Protein AF-A0A7Y2NPI6-F1 (afdb_monomer)

Foldseek 3Di:
DKKKFFDPVLQVVVVVVCVVPVLDQDPQKAWPDWDADPVSGITDTDIGGNDPVSVVVSCVVCVVTMDIDDDDDDDPVRVCVVVVD

Nearest PDB structures (foldseek):
  5hl8-assembly1_D  TM=6.145E-01  e=1.977E-01  Klebsiella pneumoniae subsp. pneumoniae NTUH-K2044
  6fxd-assembly1_B-2  TM=4.333E-01  e=2.251E-01  Pseudomonas fluorescens
  3c1n-assembly3_D  TM=5.591E-01  e=6.363E-01  Methanocaldococcus jannaschii
  6fxd-assembly1_A-2  TM=3.712E-01  e=2.735E-01  Pseudomonas fluorescens
  3c1n-assembly2_B  TM=5.452E-01  e=1.300E+00  Methanocaldococcus jannaschii

Radius of gyration: 14.33 Å; Cα contacts (8 Å, |Δi|>4): 103; chains: 1; bounding box: 32×28×39 Å

Solvent-accessible surface area (backbone atoms only — not comparable to full-atom values): 4956 Å² total; per-residue (Å²): 58,39,36,39,36,42,56,78,90,36,42,67,61,52,53,50,53,34,73,75,56,68,73,64,66,47,82,56,36,49,73,77,46,74,50,73,42,93,83,72,41,38,36,40,32,40,52,52,50,81,40,72,64,38,51,47,55,45,51,58,80,40,52,91,56,37,51,78,49,79,46,91,76,69,57,74,68,54,47,50,58,63,76,73,105

Sequence (85 aa):
MVVYSFRPEHREAVLARFRETGGVPPEGVRQVGRWHGAGLNRGFALAEADSPEAAAKWCHRWADLISFEVVPVFDDEGLKKVISS

Secondary structure (DSSP, 8-state):
-EEEE--GGGHHHHHHHHHHHTT---TTEEEEEEEE-TTSSEEEEEEEESSHHHHHHHHHTTTTT-EEEE-----HHHHHHHHT-

Structure (mmCIF, N/CA/C/O backbone):
data_AF-A0A7Y2NPI6-F1
#
_entry.id   AF-A0A7Y2NPI6-F1
#
loop_
_atom_site.group_PDB
_atom_site.id
_atom_site.type_symbol
_atom_site.label_atom_id
_atom_site.label_alt_id
_atom_site.label_comp_id
_atom_site.label_asym_id
_atom_site.label_entity_id
_atom_site.label_seq_id
_atom_site.pdbx_PDB_ins_code
_atom_site.Cartn_x
_atom_site.Cartn_y
_atom_site.Cartn_z
_atom_site.occupancy
_atom_site.B_iso_or_equiv
_atom_site.auth_seq_id
_atom_site.auth_comp_id
_atom_site.auth_asym_id
_atom_site.auth_atom_id
_atom_site.pdbx_PDB_model_num
ATOM 1 N N . MET A 1 1 ? -5.324 5.185 4.747 1.00 96.62 1 MET A N 1
ATOM 2 C CA . MET A 1 1 ? -4.880 5.519 3.376 1.00 96.62 1 MET A CA 1
ATOM 3 C C . MET A 1 1 ? -3.459 5.014 3.174 1.00 96.62 1 MET A C 1
ATOM 5 O O . MET A 1 1 ? -2.630 5.214 4.048 1.00 96.62 1 MET A O 1
ATOM 9 N N . VAL A 1 2 ? -3.186 4.351 2.052 1.00 97.12 2 VAL A N 1
ATOM 10 C CA . VAL A 1 2 ? -1.854 3.855 1.677 1.00 97.12 2 VAL A CA 1
ATOM 11 C C . VAL A 1 2 ? -1.446 4.542 0.383 1.00 97.12 2 VAL A C 1
ATOM 13 O O . VAL A 1 2 ? -1.999 4.240 -0.673 1.00 97.12 2 VAL A O 1
ATOM 16 N N . VAL A 1 3 ? -0.509 5.479 0.451 1.00 98.06 3 VAL A N 1
ATOM 17 C CA . VAL A 1 3 ? 0.102 6.095 -0.731 1.00 98.06 3 VAL A CA 1
ATOM 18 C C . VAL A 1 3 ? 1.305 5.250 -1.119 1.00 98.06 3 VAL A C 1
ATOM 20 O O . VAL A 1 3 ? 2.069 4.813 -0.260 1.00 98.06 3 VAL A O 1
ATOM 23 N N . TYR A 1 4 ? 1.466 4.995 -2.411 1.00 97.81 4 TYR A N 1
ATOM 24 C CA . TYR A 1 4 ? 2.574 4.205 -2.923 1.00 97.81 4 TYR A CA 1
ATOM 25 C C . TYR A 1 4 ? 3.263 4.907 -4.084 1.00 97.81 4 TYR A C 1
ATOM 27 O O . TYR A 1 4 ? 2.635 5.609 -4.882 1.00 97.81 4 TYR A O 1
ATOM 35 N N . SER A 1 5 ? 4.567 4.684 -4.200 1.00 98.12 5 SER A N 1
ATOM 36 C CA . SER A 1 5 ? 5.368 5.115 -5.341 1.00 98.12 5 SER A CA 1
ATOM 37 C C . SER A 1 5 ? 6.528 4.158 -5.578 1.00 98.12 5 SER A C 1
ATOM 39 O O . SER A 1 5 ? 6.966 3.459 -4.669 1.00 98.12 5 SER A O 1
ATOM 41 N N . PHE A 1 6 ? 7.017 4.099 -6.808 1.00 97.75 6 PHE A N 1
ATOM 42 C CA . PHE A 1 6 ? 8.184 3.301 -7.159 1.00 97.75 6 PHE A CA 1
ATOM 43 C C . PHE A 1 6 ? 9.010 4.016 -8.220 1.00 97.75 6 PHE A C 1
ATOM 45 O O . PHE A 1 6 ? 8.497 4.807 -9.017 1.00 97.75 6 PHE A O 1
ATOM 52 N N . ARG A 1 7 ? 10.315 3.749 -8.209 1.00 96.50 7 ARG A N 1
ATOM 53 C CA . ARG A 1 7 ? 11.247 4.343 -9.169 1.00 96.50 7 ARG A CA 1
ATOM 54 C C . ARG A 1 7 ? 11.094 3.699 -10.555 1.00 96.50 7 ARG A C 1
ATOM 56 O O . ARG A 1 7 ? 10.672 2.540 -10.628 1.00 96.50 7 ARG A O 1
ATOM 63 N N . PRO A 1 8 ? 11.448 4.405 -11.647 1.00 95.44 8 PRO A N 1
ATOM 64 C CA . PRO A 1 8 ? 11.348 3.874 -13.008 1.00 95.44 8 PRO A CA 1
ATOM 65 C C . PRO A 1 8 ? 12.028 2.513 -13.189 1.00 95.44 8 PRO A C 1
ATOM 67 O O . PRO A 1 8 ? 11.478 1.645 -13.864 1.00 95.44 8 PRO A O 1
ATOM 70 N N . GLU A 1 9 ? 13.160 2.288 -12.522 1.00 96.88 9 GLU A N 1
ATOM 71 C CA . GLU A 1 9 ? 13.915 1.028 -12.587 1.00 96.88 9 GLU A CA 1
ATOM 72 C C . GLU A 1 9 ? 13.114 -0.186 -12.078 1.00 96.88 9 GLU A C 1
ATOM 74 O O . GLU A 1 9 ? 13.343 -1.309 -12.520 1.00 96.88 9 GLU A O 1
ATOM 79 N N . HIS A 1 10 ? 12.144 0.021 -11.180 1.00 96.81 10 HIS A N 1
ATOM 80 C CA . HIS A 1 10 ? 11.283 -1.043 -10.649 1.00 96.81 10 HIS A CA 1
ATOM 81 C C . HIS A 1 10 ? 9.976 -1.213 -11.438 1.00 96.81 10 HIS A C 1
ATOM 83 O O . HIS A 1 10 ? 9.222 -2.149 -11.167 1.00 96.81 10 HIS A O 1
ATOM 89 N N . ARG A 1 11 ? 9.693 -0.346 -12.423 1.00 95.00 11 ARG A N 1
ATOM 90 C CA . ARG A 1 11 ? 8.397 -0.283 -13.117 1.00 95.00 11 ARG A CA 1
ATOM 91 C C . ARG A 1 11 ? 7.967 -1.626 -13.695 1.00 95.00 11 ARG A C 1
ATOM 93 O O . ARG A 1 11 ? 6.865 -2.080 -13.403 1.00 95.00 11 ARG A O 1
ATOM 100 N N . GLU A 1 12 ? 8.812 -2.263 -14.501 1.00 96.25 12 GLU A N 1
ATOM 101 C CA . GLU A 1 12 ? 8.430 -3.518 -15.159 1.00 96.25 12 GLU A CA 1
ATOM 102 C C . GLU A 1 12 ? 8.194 -4.643 -14.151 1.00 96.25 12 GLU A C 1
ATOM 104 O O . GLU A 1 12 ? 7.218 -5.379 -14.284 1.00 96.25 12 GLU A O 1
ATOM 109 N N . ALA A 1 13 ? 9.011 -4.725 -13.097 1.00 97.81 13 ALA A N 1
ATOM 110 C CA . ALA A 1 13 ? 8.839 -5.709 -12.031 1.00 97.81 13 ALA A CA 1
ATOM 111 C C . ALA A 1 13 ? 7.522 -5.497 -11.264 1.00 97.81 13 ALA A C 1
ATOM 113 O O . ALA A 1 13 ? 6.786 -6.455 -11.017 1.00 97.81 13 ALA A O 1
ATOM 114 N N . VAL A 1 14 ? 7.183 -4.242 -10.943 1.00 97.38 14 VAL A N 1
ATOM 115 C CA . VAL A 1 14 ? 5.913 -3.892 -10.289 1.00 97.38 14 VAL A CA 1
ATOM 116 C C . VAL A 1 14 ? 4.727 -4.246 -11.181 1.00 97.38 14 VAL A C 1
ATOM 118 O O . VAL A 1 14 ? 3.792 -4.901 -10.725 1.00 97.38 14 VAL A O 1
ATOM 121 N N . LEU A 1 15 ? 4.759 -3.846 -12.455 1.00 95.50 15 LEU A N 1
ATOM 122 C CA . LEU A 1 15 ? 3.671 -4.114 -13.394 1.00 95.50 15 LEU A CA 1
ATOM 123 C C . LEU A 1 15 ? 3.506 -5.613 -13.668 1.00 95.50 15 LEU A C 1
ATOM 125 O O . LEU A 1 15 ? 2.374 -6.081 -13.770 1.00 95.50 15 LEU A O 1
ATOM 129 N N . ALA A 1 16 ? 4.598 -6.374 -13.764 1.00 97.31 16 ALA A N 1
ATOM 130 C CA . ALA A 1 16 ? 4.551 -7.826 -13.912 1.00 97.31 16 ALA A CA 1
ATOM 131 C C . ALA A 1 16 ? 3.884 -8.488 -12.698 1.00 97.31 16 ALA A C 1
ATOM 133 O O . ALA A 1 16 ? 2.870 -9.167 -12.860 1.00 97.31 16 ALA A O 1
ATOM 134 N N . ARG A 1 17 ? 4.365 -8.193 -11.481 1.00 97.62 17 ARG A N 1
ATOM 135 C CA . ARG A 1 17 ? 3.769 -8.721 -10.243 1.00 97.62 17 ARG A CA 1
ATOM 136 C C . ARG A 1 17 ? 2.310 -8.296 -10.095 1.00 97.62 17 ARG A C 1
ATOM 138 O O . ARG A 1 17 ? 1.492 -9.056 -9.586 1.00 97.62 17 ARG A O 1
ATOM 145 N N . PHE A 1 18 ? 1.953 -7.092 -10.542 1.00 95.75 18 PHE A N 1
ATOM 146 C CA . PHE A 1 18 ? 0.576 -6.610 -10.484 1.00 95.75 18 PHE A CA 1
ATOM 147 C C . PHE A 1 18 ? -0.344 -7.363 -11.443 1.00 95.75 18 PHE A C 1
ATOM 149 O O . PHE A 1 18 ? -1.445 -7.731 -11.046 1.00 95.75 18 PHE A O 1
ATOM 156 N N . ARG A 1 19 ? 0.100 -7.633 -12.676 1.00 96.38 19 ARG A N 1
ATOM 157 C CA . ARG A 1 19 ? -0.660 -8.449 -13.638 1.00 96.38 19 ARG A CA 1
ATOM 158 C C . ARG A 1 19 ? -0.898 -9.867 -13.121 1.00 96.38 19 ARG A C 1
ATOM 160 O O . ARG A 1 19 ? -1.962 -10.417 -13.367 1.00 96.38 19 ARG A O 1
ATOM 167 N N . GLU A 1 20 ? 0.070 -10.427 -12.402 1.00 97.38 20 GLU A N 1
ATOM 168 C CA . GLU A 1 20 ? -0.013 -11.778 -11.840 1.00 97.38 20 GLU A CA 1
ATOM 169 C C . GLU A 1 20 ? -0.885 -11.847 -10.575 1.00 97.38 20 GLU A C 1
ATOM 171 O O . GLU A 1 20 ? -1.744 -12.713 -10.453 1.00 97.38 20 GLU A O 1
ATOM 176 N N . THR A 1 21 ? -0.683 -10.927 -9.628 1.00 94.81 21 THR A N 1
ATOM 177 C CA . THR A 1 21 ? -1.272 -11.012 -8.274 1.00 94.81 21 THR A CA 1
ATOM 178 C C . THR A 1 21 ? -2.476 -10.091 -8.054 1.00 94.81 21 THR A C 1
ATOM 180 O O . THR A 1 21 ? -3.134 -10.152 -7.013 1.00 94.81 21 THR A O 1
ATOM 183 N N . GLY A 1 22 ? -2.722 -9.151 -8.969 1.00 92.75 22 GLY A N 1
ATOM 184 C CA . GLY A 1 22 ? -3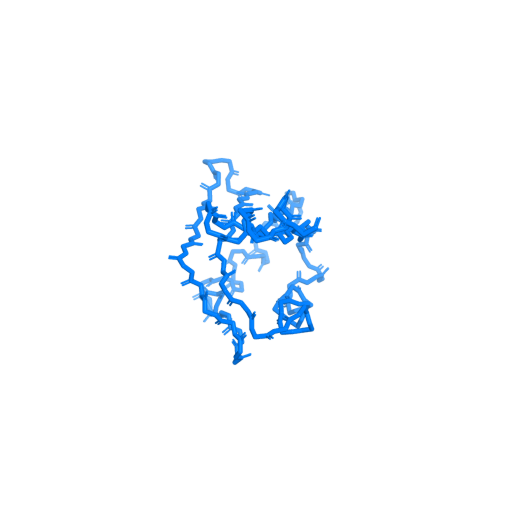.757 -8.117 -8.862 1.00 92.75 22 GLY A CA 1
ATOM 185 C C . GLY A 1 22 ? -3.557 -7.098 -7.730 1.00 92.75 22 GLY A C 1
ATOM 186 O O . GLY A 1 22 ? -4.402 -6.219 -7.531 1.00 92.75 22 GLY A O 1
ATOM 187 N N . GLY A 1 23 ? -2.478 -7.197 -6.942 1.00 90.50 23 GLY A N 1
ATOM 188 C CA . GLY A 1 23 ? -2.322 -6.379 -5.735 1.00 90.50 23 GLY A CA 1
ATOM 189 C C . GLY A 1 23 ? -3.410 -6.636 -4.684 1.00 90.50 23 GLY A C 1
ATOM 190 O O . GLY A 1 23 ? -3.738 -5.728 -3.922 1.00 90.50 23 GLY A O 1
ATOM 191 N N . VAL A 1 24 ? -3.958 -7.855 -4.678 1.00 91.00 24 VAL A N 1
ATOM 192 C CA . VAL A 1 24 ? -4.735 -8.509 -3.611 1.00 91.00 24 VAL A CA 1
ATOM 193 C C . VAL A 1 24 ? -4.489 -8.041 -2.168 1.00 91.00 24 VAL A C 1
ATOM 195 O O . VAL A 1 24 ? -3.458 -8.490 -1.676 1.00 91.00 24 VAL A O 1
ATOM 198 N N . PRO A 1 25 ? -5.257 -7.200 -1.440 1.00 91.94 25 PRO A N 1
ATOM 199 C CA . PRO A 1 25 ? -5.053 -7.038 0.013 1.00 91.94 25 PRO A CA 1
ATOM 200 C C . PRO A 1 25 ? -5.079 -8.388 0.767 1.00 91.94 25 PRO A C 1
ATOM 202 O O . PRO A 1 25 ? -5.704 -9.335 0.292 1.00 91.94 25 PRO A O 1
ATOM 205 N N . PRO A 1 26 ? -4.338 -8.534 1.883 1.00 92.50 26 PRO A N 1
ATOM 206 C CA . PRO A 1 26 ? -4.352 -9.762 2.675 1.00 92.50 26 PRO A CA 1
ATOM 207 C C . PRO A 1 26 ? -5.641 -9.856 3.507 1.00 92.50 26 PRO A C 1
ATOM 209 O O . PRO A 1 26 ? -6.421 -8.906 3.566 1.00 92.50 26 PRO A O 1
ATOM 212 N N . GLU A 1 27 ? -5.841 -10.985 4.189 1.00 93.31 27 GLU A N 1
ATOM 213 C CA . GLU A 1 27 ? -6.886 -11.108 5.212 1.00 93.31 27 GLU A CA 1
ATOM 214 C C . GLU A 1 27 ? -6.760 -9.994 6.267 1.00 93.31 27 GLU A C 1
ATOM 216 O O . GLU A 1 27 ? -5.654 -9.565 6.611 1.00 93.31 27 GLU A O 1
ATOM 221 N N . GLY A 1 28 ? -7.906 -9.499 6.735 1.00 94.88 28 GLY A N 1
ATOM 222 C CA . GLY A 1 28 ? -7.991 -8.367 7.658 1.00 94.88 28 GLY A CA 1
ATOM 223 C C . GLY A 1 28 ? -7.749 -7.000 7.015 1.00 94.88 28 GLY A C 1
ATOM 224 O O . GLY A 1 28 ? -7.591 -6.008 7.723 1.00 94.88 28 GLY A O 1
ATOM 225 N N . VAL A 1 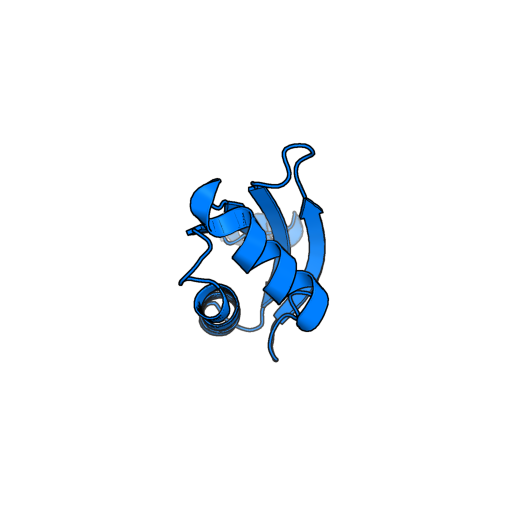29 ? -7.705 -6.924 5.677 1.00 96.88 29 VAL A N 1
ATOM 226 C CA . VAL A 1 29 ? -7.688 -5.661 4.930 1.00 96.88 29 VAL A CA 1
ATOM 227 C C . VAL A 1 29 ? -8.744 -5.684 3.829 1.00 96.88 29 VAL A C 1
ATOM 229 O O . VAL A 1 29 ? -8.679 -6.467 2.882 1.00 96.88 29 VAL A O 1
ATOM 232 N N . ARG A 1 30 ? -9.690 -4.751 3.900 1.00 97.06 30 ARG A N 1
ATOM 233 C CA . ARG A 1 30 ? -10.701 -4.518 2.872 1.00 97.06 30 ARG A CA 1
ATOM 234 C C . ARG A 1 30 ? -10.365 -3.256 2.089 1.00 97.06 30 ARG A C 1
ATOM 236 O O . ARG A 1 30 ? -10.486 -2.141 2.590 1.00 97.06 30 ARG A O 1
ATOM 243 N N . GLN A 1 31 ? -9.979 -3.412 0.825 1.00 95.94 31 GLN A N 1
ATOM 244 C CA . GLN A 1 31 ? -9.766 -2.265 -0.058 1.00 95.94 31 GLN A CA 1
ATOM 245 C C . GLN A 1 31 ? -11.113 -1.615 -0.416 1.00 95.94 31 GLN A C 1
ATOM 247 O O . GLN A 1 31 ? -11.969 -2.252 -1.024 1.00 95.94 31 GLN A O 1
ATOM 252 N N . VAL A 1 32 ? -11.273 -0.336 -0.073 1.00 96.75 32 VAL A N 1
ATOM 253 C CA . VAL A 1 32 ? -12.417 0.503 -0.469 1.00 96.75 32 VAL A CA 1
ATOM 254 C C . VAL A 1 32 ? -12.257 0.945 -1.922 1.00 96.75 32 VAL A C 1
ATOM 256 O O . VAL A 1 32 ? -13.196 0.895 -2.708 1.00 96.75 32 VAL A O 1
ATOM 259 N N . GLY A 1 33 ? -11.039 1.335 -2.298 1.00 96.50 33 GLY A N 1
ATOM 260 C CA . GLY A 1 33 ? -10.707 1.726 -3.661 1.00 96.50 33 GLY A CA 1
ATOM 261 C C . GLY A 1 33 ? -9.210 1.923 -3.853 1.00 96.50 33 GLY A C 1
ATOM 262 O O . GLY A 1 33 ? -8.450 2.037 -2.888 1.00 96.50 33 GLY A O 1
ATOM 263 N N . ARG A 1 34 ? -8.775 1.944 -5.114 1.00 97.38 34 ARG A N 1
ATOM 264 C CA . ARG A 1 34 ? -7.378 2.164 -5.491 1.00 97.38 34 ARG A CA 1
ATOM 265 C C . ARG A 1 34 ? -7.305 2.967 -6.776 1.00 97.38 34 ARG A C 1
ATOM 267 O O . ARG A 1 34 ? -7.975 2.643 -7.752 1.00 97.38 34 ARG A O 1
ATOM 274 N N . TRP A 1 35 ? -6.452 3.981 -6.769 1.00 97.81 35 TRP A N 1
ATOM 275 C CA . TRP A 1 35 ? -6.248 4.889 -7.886 1.00 97.81 35 TRP A CA 1
ATOM 276 C C . TRP A 1 35 ? -4.770 4.932 -8.241 1.00 97.81 35 TRP A C 1
ATOM 278 O O . TRP A 1 35 ? -3.900 4.957 -7.366 1.00 97.81 35 TRP A O 1
ATOM 288 N N . HIS A 1 36 ? -4.501 4.940 -9.540 1.00 96.50 36 HIS A N 1
ATOM 289 C CA . HIS A 1 36 ? -3.166 5.024 -10.109 1.00 96.50 36 HIS A CA 1
ATOM 290 C C . HIS A 1 36 ? -3.009 6.405 -10.744 1.00 96.50 36 HIS A C 1
ATOM 292 O O . HIS A 1 36 ? -3.892 6.865 -11.467 1.00 96.50 36 HIS A O 1
ATOM 298 N N . GLY A 1 37 ? -1.896 7.083 -10.474 1.00 95.75 37 GLY A N 1
ATOM 299 C CA . GLY A 1 37 ? -1.558 8.306 -11.191 1.00 95.75 37 GLY A CA 1
ATOM 300 C C . GLY A 1 37 ? -1.315 8.005 -12.670 1.00 95.75 37 GLY A C 1
ATOM 301 O O . GLY A 1 37 ? -0.784 6.947 -13.008 1.00 95.75 37 GLY A O 1
ATOM 302 N N . ALA A 1 38 ? -1.641 8.951 -13.552 1.00 94.56 38 ALA A N 1
ATOM 303 C CA . ALA A 1 38 ? -1.471 8.784 -15.000 1.00 94.56 38 ALA A CA 1
ATOM 304 C C . ALA A 1 38 ? -0.010 8.521 -15.424 1.00 94.56 38 ALA A C 1
ATOM 306 O O . ALA A 1 38 ? 0.231 7.895 -16.449 1.00 94.56 38 ALA A O 1
ATOM 307 N N . GLY A 1 39 ? 0.966 8.940 -14.608 1.00 90.75 39 GLY A N 1
ATOM 308 C CA . GLY A 1 39 ? 2.389 8.630 -14.800 1.00 90.75 39 GLY A CA 1
ATOM 309 C C . GLY A 1 39 ? 2.785 7.179 -14.483 1.00 90.75 39 GLY A C 1
ATOM 310 O O . GLY A 1 39 ? 3.938 6.814 -14.687 1.00 90.75 39 GLY A O 1
ATOM 311 N N . LEU A 1 40 ? 1.857 6.350 -13.985 1.00 91.19 40 LEU A N 1
ATOM 312 C CA . LEU A 1 40 ? 2.042 4.920 -13.695 1.00 91.19 40 LEU A CA 1
ATOM 313 C C . LEU A 1 40 ? 3.235 4.590 -12.779 1.00 91.19 40 LEU A C 1
ATOM 315 O O . LEU A 1 40 ? 3.806 3.508 -12.879 1.00 91.19 40 LEU A O 1
ATOM 319 N N . ASN A 1 41 ? 3.609 5.506 -11.887 1.00 95.06 41 ASN A N 1
ATOM 320 C CA . ASN A 1 41 ? 4.707 5.341 -10.924 1.00 95.06 41 ASN A CA 1
ATOM 321 C C . ASN A 1 41 ? 4.317 5.695 -9.479 1.00 95.06 41 ASN A C 1
ATOM 323 O O . ASN A 1 41 ? 5.140 5.614 -8.569 1.00 95.06 41 ASN A O 1
ATOM 327 N N . ARG A 1 42 ? 3.069 6.122 -9.266 1.00 97.25 42 ARG A N 1
ATOM 328 C CA . ARG A 1 42 ? 2.510 6.453 -7.954 1.00 97.25 42 ARG A CA 1
ATOM 329 C C . ARG A 1 42 ? 1.003 6.280 -7.937 1.00 97.25 42 ARG A C 1
ATOM 331 O O . ARG A 1 42 ? 0.358 6.277 -8.986 1.00 97.25 42 ARG A O 1
ATOM 338 N N . GLY A 1 43 ? 0.436 6.223 -6.748 1.00 97.44 43 GLY A N 1
ATOM 339 C CA . GLY A 1 43 ? -1.001 6.237 -6.542 1.00 97.44 43 GLY A CA 1
ATOM 340 C C . GLY A 1 43 ? -1.335 6.083 -5.071 1.00 97.44 43 GLY A C 1
ATOM 341 O O . GLY A 1 43 ? -0.469 6.228 -4.210 1.00 97.44 43 GLY A O 1
ATOM 342 N N . PHE A 1 44 ? -2.595 5.791 -4.785 1.00 97.81 44 PHE A N 1
ATOM 343 C CA . PHE A 1 44 ? -3.014 5.490 -3.426 1.00 97.81 44 PHE A CA 1
ATOM 344 C C . PHE A 1 44 ? -4.128 4.449 -3.409 1.00 97.81 44 PHE A C 1
ATOM 346 O O . PHE A 1 44 ? -4.865 4.272 -4.382 1.00 97.81 44 PHE A O 1
ATOM 353 N N . ALA A 1 45 ? -4.239 3.751 -2.288 1.00 97.38 45 ALA A N 1
ATOM 354 C CA . ALA A 1 45 ? -5.356 2.891 -1.955 1.00 97.38 45 ALA A CA 1
ATOM 355 C C . ALA A 1 45 ? -5.992 3.372 -0.650 1.00 97.38 45 ALA A C 1
ATOM 357 O O . ALA A 1 45 ? -5.305 3.683 0.328 1.00 97.38 45 ALA A O 1
ATOM 358 N N . LEU A 1 46 ? -7.319 3.423 -0.632 1.00 97.62 46 LEU A N 1
ATOM 359 C CA . LEU A 1 46 ? -8.078 3.538 0.601 1.00 97.6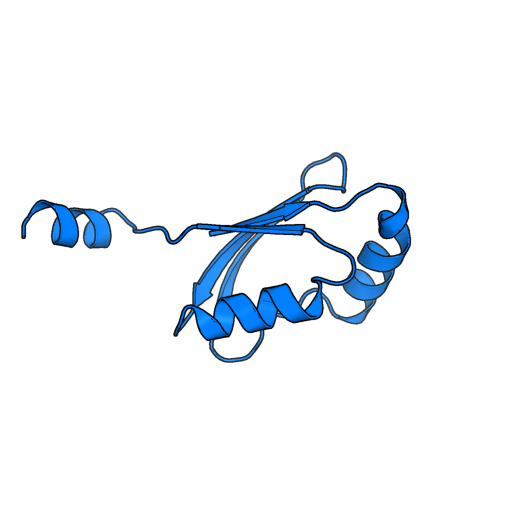2 46 LEU A CA 1
ATOM 360 C C . LEU A 1 46 ? -8.517 2.133 1.001 1.00 97.62 46 LEU A C 1
ATOM 362 O O . LEU A 1 46 ? -9.078 1.397 0.188 1.00 97.62 46 LEU A O 1
ATOM 366 N N . ALA A 1 47 ? -8.230 1.756 2.238 1.00 96.69 47 ALA A N 1
ATOM 367 C CA . ALA A 1 47 ? -8.580 0.457 2.776 1.00 96.69 47 ALA A CA 1
ATOM 368 C C . ALA A 1 47 ? -8.956 0.590 4.246 1.00 96.69 47 ALA A C 1
ATOM 370 O O . ALA A 1 47 ? -8.367 1.398 4.968 1.00 96.69 47 ALA A O 1
ATOM 371 N N . GLU A 1 48 ? -9.916 -0.227 4.647 1.00 96.81 48 GLU A N 1
ATOM 372 C CA . GLU A 1 48 ? -10.182 -0.554 6.038 1.00 96.81 48 GLU A CA 1
ATOM 373 C C . GLU A 1 48 ? -9.294 -1.733 6.414 1.00 96.81 48 GLU A C 1
ATOM 375 O O . GLU A 1 48 ? -9.110 -2.657 5.620 1.00 96.81 48 GLU A O 1
ATOM 380 N N . ALA A 1 49 ? -8.709 -1.682 7.601 1.00 96.31 49 ALA A N 1
ATOM 381 C CA . ALA A 1 49 ? -7.875 -2.750 8.116 1.00 96.31 49 ALA A CA 1
ATOM 382 C C . ALA A 1 49 ? -8.244 -3.003 9.572 1.00 96.31 49 ALA A C 1
ATOM 384 O O . ALA A 1 49 ? -8.413 -2.048 10.331 1.00 96.31 49 ALA A O 1
ATOM 385 N N . ASP A 1 50 ? -8.318 -4.274 9.951 1.00 95.81 50 ASP A N 1
ATOM 386 C CA . ASP A 1 50 ? -8.651 -4.684 11.319 1.00 95.81 50 ASP A CA 1
ATOM 387 C C . ASP A 1 50 ? -7.566 -4.248 12.313 1.00 95.81 50 ASP A C 1
ATOM 389 O O . ASP A 1 50 ? -7.829 -4.057 13.500 1.00 95.81 50 ASP A O 1
ATOM 3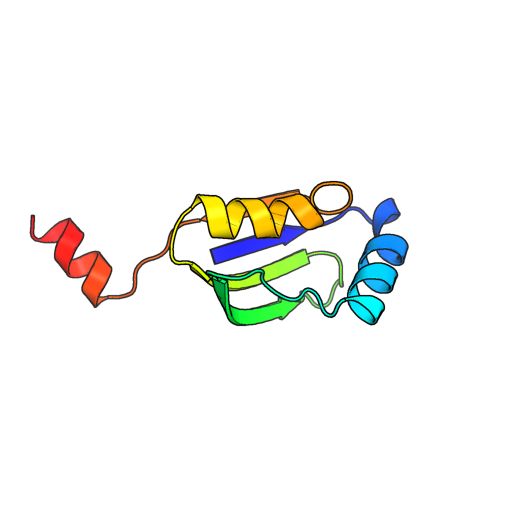93 N N . SER A 1 51 ? -6.332 -4.076 11.825 1.00 94.19 51 SER A N 1
ATOM 394 C CA . SER A 1 51 ? -5.213 -3.570 12.609 1.00 94.19 51 SER A CA 1
ATOM 395 C C . SER A 1 51 ? -4.140 -2.885 11.744 1.00 94.19 51 SER A C 1
ATOM 397 O O . SER A 1 51 ? -4.047 -3.136 10.532 1.00 94.19 51 SER A O 1
ATOM 399 N N . PRO A 1 52 ? -3.269 -2.049 12.344 1.00 91.94 52 PRO A N 1
ATOM 400 C CA . PRO A 1 52 ? -2.100 -1.496 11.660 1.00 91.94 52 PRO A CA 1
ATOM 401 C C . PRO A 1 52 ? -1.162 -2.572 11.085 1.00 91.94 52 PRO A C 1
ATOM 403 O O . PRO A 1 52 ? -0.602 -2.395 10.002 1.00 91.94 52 PRO A O 1
ATOM 406 N N . GLU A 1 53 ? -1.017 -3.714 11.759 1.00 94.31 53 GLU A N 1
ATOM 407 C CA . GLU A 1 53 ? -0.188 -4.840 11.316 1.00 94.31 53 GLU A CA 1
ATOM 408 C C . GLU A 1 53 ? -0.732 -5.490 10.041 1.00 94.31 53 GLU A C 1
ATOM 410 O O . GLU A 1 53 ? 0.053 -5.911 9.189 1.00 94.31 53 GLU A O 1
ATOM 415 N N . ALA A 1 54 ? -2.057 -5.559 9.871 1.00 94.31 54 ALA A N 1
ATOM 416 C CA . ALA A 1 54 ? -2.669 -6.081 8.650 1.00 94.31 54 ALA A CA 1
ATOM 417 C C . ALA A 1 54 ? -2.322 -5.195 7.436 1.00 94.31 54 ALA A C 1
ATOM 419 O O . ALA A 1 54 ? -1.890 -5.695 6.390 1.00 94.31 54 ALA A O 1
ATOM 420 N N . ALA A 1 55 ? -2.389 -3.869 7.605 1.00 94.25 55 ALA A N 1
ATOM 421 C CA . ALA A 1 55 ? -1.949 -2.913 6.589 1.00 94.25 55 ALA A CA 1
ATOM 422 C C . ALA A 1 55 ? -0.430 -2.994 6.329 1.00 94.25 55 ALA A C 1
ATOM 424 O O . ALA A 1 55 ? 0.006 -2.968 5.173 1.00 94.25 55 ALA A O 1
ATOM 425 N N . ALA A 1 56 ? 0.385 -3.161 7.376 1.00 94.81 56 ALA A N 1
ATOM 426 C CA . ALA A 1 56 ? 1.833 -3.317 7.248 1.00 94.81 56 ALA A CA 1
ATOM 427 C C . ALA A 1 56 ? 2.214 -4.599 6.489 1.00 94.81 56 ALA A C 1
ATOM 429 O O . ALA A 1 56 ? 3.066 -4.552 5.602 1.00 94.81 56 ALA A O 1
ATOM 430 N N . LYS A 1 57 ? 1.541 -5.729 6.753 1.00 95.38 57 LYS A N 1
ATOM 431 C CA . LYS A 1 57 ? 1.712 -6.983 5.994 1.00 95.38 57 LYS A CA 1
ATOM 432 C C . LYS A 1 57 ? 1.390 -6.797 4.516 1.00 95.38 57 LYS A C 1
ATOM 434 O O . LYS A 1 57 ? 2.073 -7.361 3.660 1.00 95.38 57 LYS A O 1
ATOM 439 N N . TRP A 1 58 ? 0.371 -5.997 4.192 1.00 95.38 58 TRP A N 1
ATOM 440 C CA . TRP A 1 58 ? 0.068 -5.683 2.800 1.00 95.38 58 TRP A CA 1
ATOM 441 C C . TRP A 1 58 ? 1.220 -4.934 2.126 1.00 95.38 58 TRP A C 1
ATOM 443 O O . TRP A 1 58 ? 1.670 -5.371 1.066 1.00 95.38 58 TRP A O 1
ATOM 453 N N . CYS A 1 59 ? 1.727 -3.876 2.764 1.00 96.50 59 CYS A N 1
ATOM 454 C CA .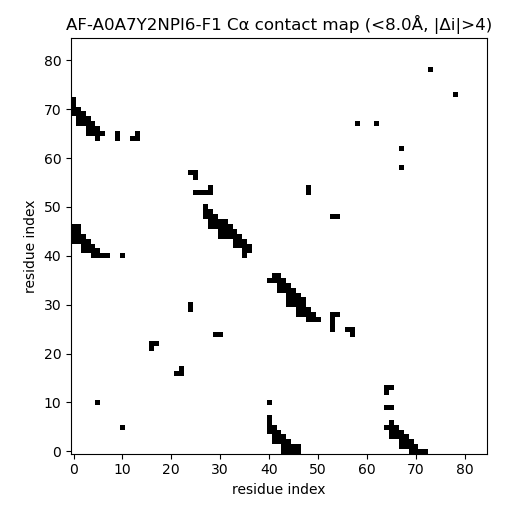 CYS A 1 59 ? 2.854 -3.091 2.258 1.00 96.50 59 CYS A CA 1
ATOM 455 C C . CYS A 1 59 ? 4.126 -3.944 2.138 1.00 96.50 59 CYS A C 1
ATOM 457 O O . CYS A 1 59 ? 4.830 -3.875 1.134 1.00 96.50 59 CYS A O 1
ATOM 459 N N . HIS A 1 60 ? 4.385 -4.814 3.118 1.00 96.19 60 HIS A N 1
ATOM 460 C CA . HIS A 1 60 ? 5.569 -5.670 3.155 1.00 96.19 60 HIS A CA 1
ATOM 461 C C . HIS A 1 60 ? 5.694 -6.580 1.924 1.00 96.19 60 HIS A C 1
ATOM 463 O O . HIS A 1 60 ? 6.793 -6.741 1.405 1.00 96.19 60 HIS A O 1
ATOM 469 N N . ARG A 1 61 ? 4.578 -7.094 1.380 1.00 95.44 61 ARG A N 1
ATOM 470 C CA . ARG A 1 61 ? 4.575 -7.930 0.154 1.00 95.44 61 ARG A CA 1
ATOM 471 C C . ARG A 1 61 ? 5.076 -7.215 -1.111 1.00 95.44 61 ARG A C 1
ATOM 473 O O . ARG A 1 61 ? 5.270 -7.853 -2.145 1.00 95.44 61 ARG A O 1
ATOM 480 N N . TRP A 1 62 ? 5.242 -5.901 -1.039 1.00 96.88 62 TRP A N 1
ATOM 481 C CA . TRP A 1 62 ? 5.660 -5.044 -2.144 1.00 96.88 62 TRP A CA 1
ATOM 482 C C . TRP A 1 62 ? 6.853 -4.152 -1.792 1.00 96.88 62 TRP A C 1
ATOM 484 O O . TRP A 1 62 ? 7.318 -3.404 -2.649 1.00 96.88 62 TRP A O 1
ATOM 494 N N . ALA A 1 63 ? 7.336 -4.201 -0.547 1.00 96.88 63 ALA A N 1
ATOM 495 C CA . ALA A 1 63 ? 8.338 -3.274 -0.022 1.00 96.88 63 ALA A CA 1
ATOM 496 C C . ALA A 1 63 ? 9.720 -3.420 -0.686 1.00 96.88 63 ALA A C 1
ATOM 498 O O . ALA A 1 63 ? 10.556 -2.530 -0.569 1.00 96.88 63 ALA A O 1
ATOM 499 N N . ASP A 1 64 ? 9.953 -4.518 -1.407 1.00 97.69 64 ASP A N 1
ATOM 500 C CA . ASP A 1 64 ? 11.140 -4.740 -2.232 1.00 97.69 64 ASP A CA 1
ATOM 501 C C . ASP A 1 64 ? 11.156 -3.889 -3.516 1.00 97.69 64 ASP A C 1
ATOM 503 O O . ASP A 1 64 ? 12.223 -3.636 -4.070 1.00 97.69 64 ASP A O 1
ATOM 507 N N . LEU A 1 65 ? 9.990 -3.432 -3.985 1.00 97.69 65 LEU A N 1
ATOM 508 C CA . LEU A 1 65 ? 9.844 -2.684 -5.241 1.00 97.69 65 LEU A CA 1
ATOM 509 C C . LEU A 1 65 ? 9.181 -1.313 -5.074 1.00 97.69 65 LEU A C 1
ATOM 511 O O . LEU A 1 65 ? 9.360 -0.431 -5.916 1.00 97.69 65 LEU A O 1
ATOM 515 N N . ILE A 1 66 ? 8.378 -1.143 -4.025 1.00 97.88 66 ILE A N 1
ATOM 516 C CA . ILE A 1 66 ? 7.489 -0.002 -3.822 1.00 97.88 66 ILE A CA 1
ATOM 517 C C . ILE A 1 66 ? 7.771 0.636 -2.461 1.00 97.88 66 ILE A C 1
ATOM 519 O O . ILE A 1 66 ? 7.900 -0.042 -1.446 1.00 97.88 66 ILE A O 1
ATOM 523 N N . SER A 1 67 ? 7.820 1.965 -2.439 1.00 98.00 67 SER A N 1
ATOM 524 C CA . SER A 1 67 ? 7.844 2.773 -1.221 1.00 98.00 67 SER A CA 1
ATOM 525 C C . SER A 1 67 ? 6.428 3.181 -0.825 1.00 98.00 67 SER A C 1
ATOM 527 O O . SER A 1 67 ? 5.614 3.534 -1.684 1.00 98.00 67 SER A O 1
ATOM 529 N N . PHE A 1 68 ? 6.152 3.163 0.478 1.00 97.69 68 PHE A N 1
ATOM 530 C CA . PHE A 1 68 ? 4.822 3.397 1.034 1.00 97.69 68 PHE A CA 1
ATOM 531 C C . PHE A 1 68 ? 4.818 4.525 2.061 1.00 97.69 68 PHE A C 1
ATOM 533 O O . PHE A 1 68 ? 5.734 4.643 2.870 1.00 97.69 68 PHE A O 1
ATOM 540 N N . GLU A 1 69 ? 3.729 5.286 2.068 1.00 97.06 69 GLU A N 1
ATOM 541 C CA . GLU A 1 69 ? 3.316 6.150 3.169 1.00 97.06 69 GLU A CA 1
ATOM 542 C C . GLU A 1 69 ? 1.936 5.674 3.634 1.00 97.06 69 GLU A C 1
ATOM 544 O O . GLU A 1 69 ? 0.993 5.577 2.842 1.00 97.06 69 GLU A O 1
ATOM 549 N N . VAL A 1 70 ? 1.820 5.328 4.916 1.00 95.69 70 VAL A N 1
ATOM 550 C CA . VAL A 1 70 ? 0.579 4.812 5.502 1.00 95.69 70 VAL A CA 1
ATOM 551 C C . VAL A 1 70 ? 0.054 5.831 6.499 1.00 95.69 70 VAL A C 1
ATOM 553 O O . VAL A 1 70 ? 0.685 6.097 7.517 1.00 95.69 70 VAL A O 1
ATOM 556 N N . VAL A 1 71 ? -1.120 6.380 6.201 1.00 95.50 71 VAL A N 1
ATOM 557 C CA . VAL A 1 71 ? -1.767 7.426 6.996 1.00 95.50 71 VAL A CA 1
ATOM 558 C C . VAL A 1 71 ? -3.103 6.890 7.511 1.00 95.50 71 VAL A C 1
ATOM 560 O O . VAL A 1 71 ? -3.987 6.597 6.692 1.00 95.50 71 VAL A O 1
ATOM 563 N N . PRO A 1 72 ? -3.286 6.721 8.834 1.00 94.75 72 PRO A N 1
ATOM 564 C CA . PRO A 1 72 ? -4.601 6.483 9.417 1.00 94.75 72 PRO A CA 1
ATOM 565 C C . PRO A 1 72 ? -5.529 7.649 9.079 1.00 94.75 72 PRO A C 1
ATOM 567 O O . PRO A 1 72 ? -5.129 8.807 9.154 1.00 94.75 72 PRO A O 1
ATOM 570 N N . VAL A 1 73 ? -6.757 7.348 8.671 1.00 95.12 73 VAL A N 1
ATOM 571 C CA . VAL A 1 73 ? -7.755 8.367 8.332 1.00 95.12 73 VAL A CA 1
ATOM 572 C C . VAL A 1 73 ? -9.056 8.039 9.039 1.00 95.12 73 VAL A C 1
ATOM 574 O O . VAL A 1 73 ? -9.363 6.867 9.253 1.00 95.12 73 VAL A O 1
ATOM 577 N N . PHE A 1 74 ? -9.804 9.080 9.379 1.00 94.31 74 PHE A N 1
ATOM 578 C CA . PHE A 1 74 ? -11.125 8.987 9.982 1.00 94.31 74 PHE A CA 1
ATOM 579 C C . PHE A 1 74 ? -12.144 9.589 9.021 1.00 94.31 74 PHE A C 1
ATOM 581 O O . PHE A 1 74 ? -11.816 10.501 8.259 1.00 94.31 74 PHE A O 1
ATOM 588 N N . ASP A 1 75 ? -13.367 9.079 9.062 1.00 94.38 75 ASP A N 1
ATOM 589 C CA . ASP A 1 75 ? -14.515 9.795 8.527 1.00 94.38 75 ASP A CA 1
ATOM 590 C C . ASP A 1 75 ? -14.984 10.871 9.524 1.00 94.38 75 ASP A C 1
ATOM 592 O O . ASP A 1 75 ? -14.405 11.060 10.602 1.00 94.38 75 ASP A O 1
ATOM 596 N N . ASP A 1 76 ? -16.048 11.586 9.167 1.00 97.19 76 ASP A N 1
ATOM 597 C CA . 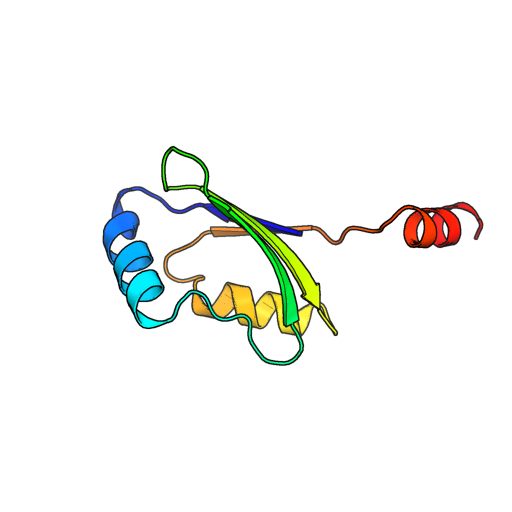ASP A 1 76 ? -16.596 12.652 10.004 1.00 97.19 76 ASP A CA 1
ATOM 598 C C . ASP A 1 76 ? -17.045 12.143 11.383 1.00 97.19 76 ASP A C 1
ATOM 600 O O . ASP A 1 76 ? -16.945 12.871 12.372 1.00 97.19 76 ASP A O 1
ATOM 604 N N . GLU A 1 77 ? -17.550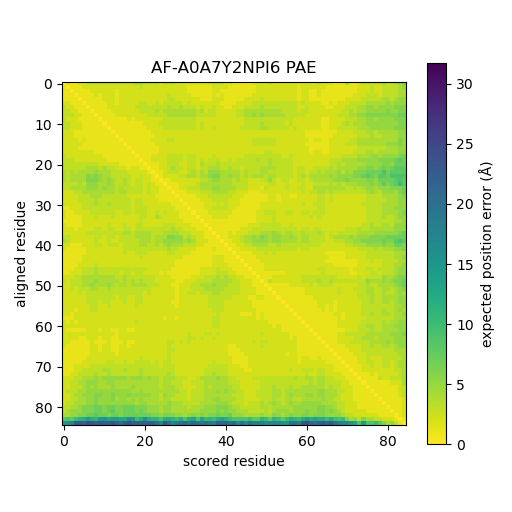 10.909 11.482 1.00 96.25 77 GLU A N 1
ATOM 605 C CA . GLU A 1 77 ? -17.970 10.328 12.759 1.00 96.25 77 GLU A CA 1
ATOM 606 C C . GLU A 1 77 ? -16.765 10.006 13.651 1.00 96.25 77 GLU A C 1
ATOM 608 O O . GLU A 1 77 ? -16.760 10.348 14.838 1.00 96.25 77 GLU A O 1
ATOM 613 N N . GLY A 1 78 ? -15.722 9.394 13.086 1.00 94.50 78 GLY A N 1
ATOM 614 C CA . GLY A 1 78 ? -14.468 9.123 13.779 1.00 94.50 78 GLY A CA 1
ATOM 615 C C . GLY A 1 78 ? -13.799 10.404 14.270 1.00 94.50 78 GLY A C 1
ATOM 616 O O . GLY A 1 78 ? -13.410 10.483 15.435 1.00 94.50 78 GLY A O 1
ATOM 617 N N . LEU A 1 79 ? -13.746 11.443 13.430 1.00 96.12 79 LEU A N 1
ATOM 618 C CA . LEU A 1 79 ? -13.206 12.742 13.828 1.00 96.12 79 LEU A CA 1
ATOM 619 C C . LEU A 1 79 ? -14.006 13.361 14.982 1.00 96.12 79 LEU A C 1
ATOM 621 O O . LEU A 1 79 ? -13.407 13.819 15.954 1.00 96.12 79 LEU A O 1
ATOM 625 N N . LYS A 1 80 ? -15.347 13.336 14.917 1.00 97.19 80 LYS A N 1
ATOM 626 C CA . LYS A 1 80 ? -16.215 13.852 15.993 1.00 97.19 80 LYS A CA 1
ATOM 627 C C . LYS A 1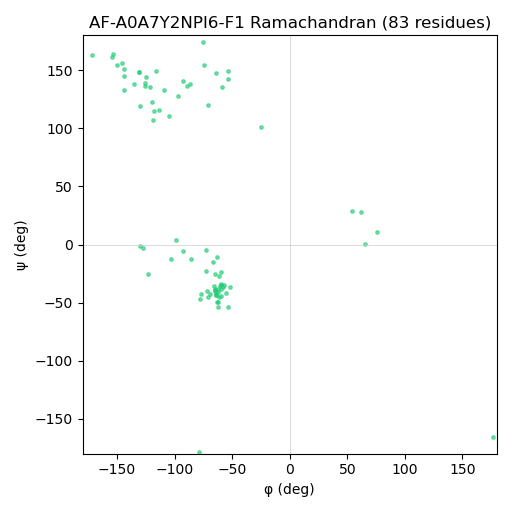 80 ? -15.914 13.196 17.337 1.00 97.19 80 LYS A C 1
ATOM 629 O O . LYS A 1 80 ? -15.855 13.904 18.339 1.00 97.19 80 LYS A O 1
ATOM 634 N N . LYS A 1 81 ? -15.692 11.879 17.368 1.00 96.06 81 LYS A N 1
ATOM 635 C CA . LYS A 1 81 ? -15.339 11.142 18.595 1.00 96.06 81 LYS A CA 1
ATOM 636 C C . LYS A 1 81 ? -14.013 11.614 19.199 1.00 96.06 81 LYS A C 1
ATOM 638 O O . LYS A 1 81 ? -13.924 11.713 20.414 1.00 96.06 81 LYS A O 1
ATOM 643 N N . VAL A 1 82 ? -13.021 11.936 18.365 1.00 95.12 82 VAL A N 1
ATOM 644 C CA . VAL A 1 82 ? -11.696 12.406 18.813 1.00 95.12 82 VAL A CA 1
ATOM 645 C C . VAL A 1 82 ? -11.742 13.830 19.369 1.00 95.12 82 VAL A C 1
ATOM 647 O O . VAL A 1 82 ? -11.071 14.119 20.348 1.00 95.12 82 VAL A O 1
ATOM 650 N N . ILE A 1 83 ? -12.507 14.736 18.756 1.00 96.25 83 ILE A N 1
ATOM 651 C CA . ILE A 1 83 ? -12.542 16.147 19.190 1.00 96.25 83 ILE A CA 1
ATOM 652 C C . ILE A 1 83 ? -13.543 16.420 20.318 1.00 96.25 83 ILE A C 1
ATOM 654 O O . ILE A 1 83 ? -13.535 17.508 20.886 1.00 96.25 83 ILE A O 1
ATOM 658 N N . SER A 1 84 ? -14.432 15.466 20.601 1.00 92.06 84 SER A N 1
ATOM 659 C CA . SER A 1 84 ? -15.457 15.583 21.648 1.00 92.06 84 SER A CA 1
ATOM 660 C C . SER A 1 84 ? -15.056 14.888 22.956 1.00 92.06 84 SER A C 1
ATOM 662 O O . SER A 1 84 ? -15.884 14.813 23.864 1.0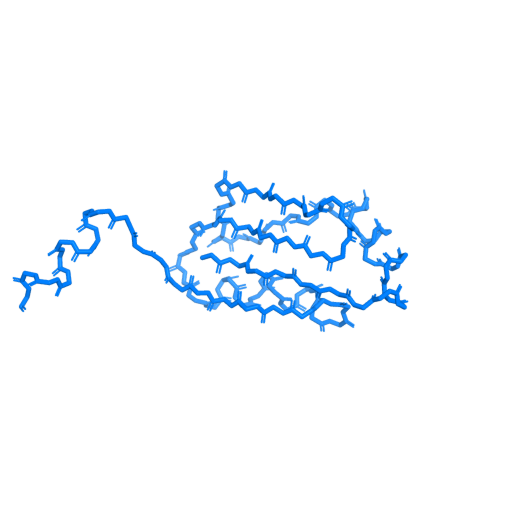0 92.06 84 SER A O 1
ATOM 664 N N . SER A 1 85 ? -13.833 14.346 23.032 1.00 72.12 85 SER A N 1
ATOM 665 C CA . SER A 1 85 ? -13.254 13.701 24.220 1.00 72.12 85 SER A CA 1
ATOM 666 C C . SER A 1 85 ? -12.528 14.679 25.131 1.00 72.12 85 SER A C 1
ATOM 668 O O . SER A 1 85 ? -11.804 15.534 24.570 1.00 72.12 85 SER A O 1
#

Mean predicted aligned error: 2.83 Å

pLDDT: mean 95.52, std 3.15, range [72.12, 98.12]